Protein AF-A0A960H694-F1 (afdb_monomer_lite)

Structure (mmCIF, N/CA/C/O backbone):
data_AF-A0A960H694-F1
#
_entry.id   AF-A0A960H694-F1
#
loop_
_atom_site.group_PDB
_atom_site.id
_atom_site.type_symbo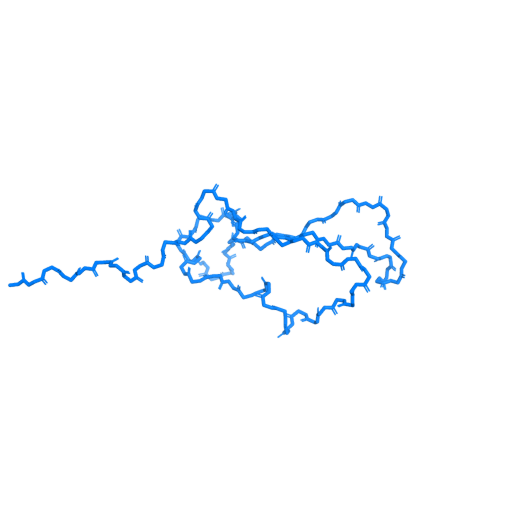l
_atom_site.label_atom_id
_atom_site.label_alt_id
_atom_site.label_comp_id
_atom_site.label_asym_id
_atom_site.label_entity_id
_atom_site.label_seq_id
_atom_site.pdbx_PDB_ins_code
_atom_site.Cartn_x
_atom_site.Cartn_y
_atom_site.Cartn_z
_atom_site.occupancy
_atom_site.B_iso_or_equiv
_atom_site.auth_seq_id
_atom_site.auth_comp_id
_atom_site.auth_asym_id
_atom_site.auth_atom_id
_atom_site.pdbx_PDB_model_num
ATOM 1 N N . MET A 1 1 ? -6.003 -15.625 -44.623 1.00 35.16 1 MET A N 1
ATOM 2 C CA . MET A 1 1 ? -5.298 -15.240 -43.383 1.00 35.16 1 MET A CA 1
ATOM 3 C C . MET A 1 1 ? -6.221 -14.308 -42.621 1.00 35.16 1 MET A C 1
ATOM 5 O O . MET A 1 1 ? -6.389 -13.170 -43.032 1.00 35.16 1 MET A O 1
ATOM 9 N N . ALA A 1 2 ? -6.943 -14.832 -41.631 1.00 29.05 2 ALA A N 1
ATOM 10 C CA . ALA A 1 2 ? -7.865 -14.041 -40.824 1.00 29.05 2 ALA A CA 1
ATOM 11 C C . ALA A 1 2 ? -7.062 -13.369 -39.707 1.00 29.05 2 ALA A C 1
ATOM 13 O O . ALA A 1 2 ? -6.404 -14.055 -38.926 1.00 29.05 2 ALA A O 1
ATOM 14 N N . LEU A 1 3 ? -7.074 -12.038 -39.679 1.00 37.16 3 LEU A N 1
ATOM 15 C CA . LEU A 1 3 ? -6.507 -11.245 -38.595 1.00 37.16 3 LEU A CA 1
ATOM 16 C C . LEU A 1 3 ? -7.299 -11.578 -37.327 1.00 37.16 3 LEU A C 1
ATOM 18 O O . LEU A 1 3 ? -8.489 -11.277 -37.238 1.00 37.16 3 LEU A O 1
ATOM 22 N N . GLY A 1 4 ? -6.657 -12.276 -36.391 1.00 29.88 4 GLY A N 1
ATOM 23 C CA . GLY A 1 4 ? -7.236 -12.587 -35.091 1.00 29.88 4 GLY A CA 1
ATOM 24 C C . GLY A 1 4 ? -7.613 -11.290 -34.386 1.00 29.88 4 GLY A C 1
ATOM 25 O O . GLY A 1 4 ? -6.761 -10.439 -34.144 1.00 29.88 4 GLY A O 1
ATOM 26 N N . SER A 1 5 ? -8.904 -11.134 -34.107 1.00 37.09 5 SER A N 1
ATOM 27 C CA . SER A 1 5 ? -9.449 -10.020 -33.340 1.00 37.09 5 SER A CA 1
ATOM 28 C C . SER A 1 5 ? -8.752 -9.950 -31.981 1.00 37.09 5 SER A C 1
ATOM 30 O O . SER A 1 5 ? -8.871 -10.869 -31.172 1.00 37.09 5 SER A O 1
ATOM 32 N N . ALA A 1 6 ? -8.044 -8.852 -31.714 1.00 38.41 6 ALA A N 1
ATOM 33 C CA . ALA A 1 6 ? -7.421 -8.548 -30.424 1.00 38.41 6 ALA A CA 1
ATOM 34 C C . ALA A 1 6 ? -8.456 -8.178 -29.333 1.00 38.41 6 ALA A C 1
ATOM 36 O O . ALA A 1 6 ? -8.167 -7.407 -28.424 1.00 38.41 6 ALA A O 1
ATOM 37 N N . ALA A 1 7 ? -9.672 -8.725 -29.406 1.00 35.16 7 ALA A N 1
ATOM 38 C CA . ALA A 1 7 ? -10.777 -8.453 -28.485 1.00 35.16 7 ALA A CA 1
ATOM 39 C C . ALA A 1 7 ? -10.644 -9.160 -27.118 1.00 35.16 7 ALA A C 1
ATOM 41 O O . ALA A 1 7 ? -11.542 -9.056 -26.290 1.00 35.16 7 ALA A O 1
ATOM 42 N N . GLY A 1 8 ? -9.543 -9.883 -26.881 1.00 32.97 8 GLY A N 1
ATOM 43 C CA . GLY A 1 8 ? -9.225 -10.526 -25.599 1.00 32.97 8 GLY A CA 1
ATOM 44 C C . GLY A 1 8 ? -8.165 -9.797 -24.769 1.00 32.97 8 GLY A C 1
ATOM 45 O O . GLY A 1 8 ? -7.868 -10.233 -23.659 1.00 32.97 8 GLY A O 1
ATOM 46 N N . ALA A 1 9 ? -7.580 -8.709 -25.282 1.00 41.72 9 ALA A N 1
ATOM 47 C CA . ALA A 1 9 ? -6.696 -7.872 -24.484 1.00 41.72 9 ALA A CA 1
ATOM 48 C C . ALA A 1 9 ? -7.569 -7.082 -23.506 1.00 41.72 9 ALA A C 1
ATOM 50 O O . ALA A 1 9 ? -8.129 -6.049 -23.863 1.00 41.72 9 ALA A O 1
ATOM 51 N N . VAL A 1 10 ? -7.731 -7.614 -22.292 1.00 48.97 10 VAL A N 1
ATOM 52 C CA . VAL A 1 10 ? -8.216 -6.869 -21.127 1.00 48.97 10 VAL A CA 1
ATOM 53 C C . VAL A 1 10 ? -7.449 -5.552 -21.089 1.00 48.97 10 VAL A C 1
ATOM 55 O O . VAL A 1 10 ? -6.272 -5.519 -20.740 1.00 48.97 10 VAL A O 1
ATOM 58 N N . SER A 1 11 ? -8.095 -4.475 -21.533 1.00 54.34 11 SER A N 1
ATOM 59 C CA . SER A 1 11 ? -7.579 -3.125 -21.368 1.00 54.34 11 SER A CA 1
ATOM 60 C C . SER A 1 11 ? -7.340 -2.950 -19.873 1.00 54.34 11 SER A C 1
ATOM 62 O O . SER A 1 11 ? -8.299 -3.129 -19.114 1.00 54.34 11 SER A O 1
ATOM 64 N N . PRO A 1 12 ? -6.105 -2.686 -19.427 1.00 65.81 12 PRO A N 1
ATOM 65 C CA . PRO A 1 12 ? -5.836 -2.691 -18.007 1.00 65.81 12 PRO A CA 1
ATOM 66 C C . PRO A 1 12 ? -6.680 -1.611 -17.331 1.00 65.81 12 PRO A C 1
ATOM 68 O O . PRO A 1 12 ? -6.577 -0.432 -17.657 1.00 65.81 12 PRO A O 1
ATOM 71 N N . GLU A 1 13 ? -7.546 -2.033 -16.413 1.00 68.38 13 GLU A N 1
ATOM 72 C CA . GLU A 1 13 ? -8.536 -1.205 -15.705 1.00 68.38 13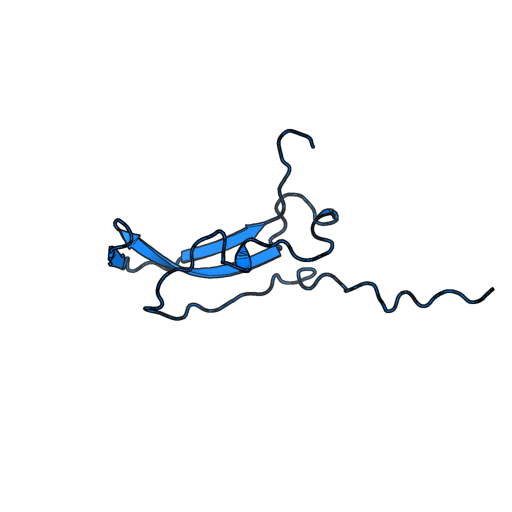 GLU A CA 1
ATOM 73 C C . GLU A 1 13 ? -7.930 -0.006 -14.956 1.00 68.38 13 GLU A C 1
ATOM 75 O O . GLU A 1 13 ? -8.638 0.920 -14.577 1.00 68.38 13 GLU A O 1
ATOM 80 N N . TRP A 1 14 ? -6.610 -0.010 -14.771 1.00 73.00 14 TRP A N 1
ATOM 81 C CA . TRP A 1 14 ? -5.830 1.059 -14.160 1.00 73.00 14 TRP A CA 1
ATOM 82 C C . TRP A 1 14 ? -5.377 2.154 -15.144 1.00 73.00 14 TRP A C 1
ATOM 84 O O . TRP A 1 14 ? -4.926 3.211 -14.699 1.00 73.00 14 TRP A O 1
ATOM 94 N N . ILE A 1 15 ? -5.500 1.957 -16.464 1.00 69.88 15 ILE A N 1
ATOM 95 C CA . ILE A 1 15 ? -5.151 2.979 -17.461 1.00 69.88 15 ILE A CA 1
ATOM 96 C C . ILE A 1 15 ? -6.187 4.111 -17.400 1.00 69.88 15 ILE A C 1
ATOM 98 O O . ILE A 1 15 ? -7.339 3.952 -17.792 1.00 69.88 15 ILE A O 1
ATOM 102 N N . G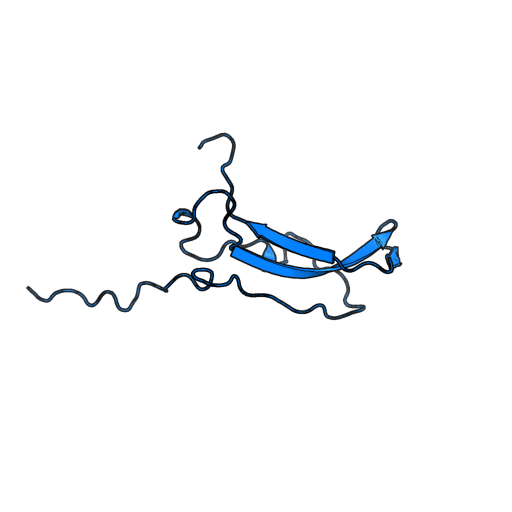LY A 1 16 ? -5.763 5.275 -16.901 1.00 70.19 16 GLY A N 1
ATOM 103 C CA . GLY A 1 16 ? -6.569 6.499 -16.794 1.00 70.19 16 GLY A CA 1
ATOM 104 C C . GLY A 1 16 ? -7.051 6.817 -15.373 1.00 70.19 16 GLY A C 1
ATOM 105 O O . GLY A 1 16 ? -7.036 7.984 -14.980 1.00 70.19 16 GLY A O 1
ATOM 106 N N . ARG A 1 17 ? -7.421 5.808 -14.574 1.00 78.19 17 ARG A N 1
ATOM 107 C CA . ARG A 1 17 ? -7.672 5.930 -13.126 1.00 78.19 17 ARG A CA 1
ATOM 108 C C . ARG A 1 17 ? -7.622 4.544 -12.481 1.00 78.19 17 ARG A C 1
ATOM 110 O O . ARG A 1 17 ? -8.404 3.680 -12.851 1.00 78.19 17 ARG A O 1
ATOM 117 N N . ALA A 1 18 ? -6.774 4.360 -11.472 1.00 84.81 18 ALA A N 1
ATOM 118 C CA . ALA A 1 18 ? -6.763 3.126 -10.692 1.00 84.81 18 ALA A CA 1
ATOM 119 C C . ALA A 1 18 ? -8.112 2.912 -9.976 1.00 84.81 18 ALA A C 1
ATOM 121 O O . ALA A 1 18 ? -8.634 3.871 -9.393 1.00 84.81 18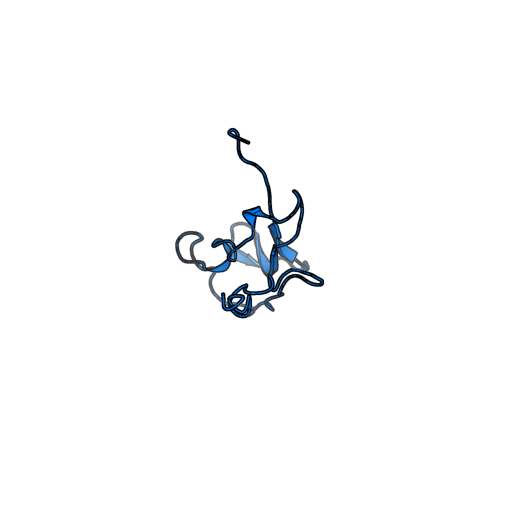 ALA A O 1
ATOM 122 N N . PRO A 1 19 ? -8.672 1.689 -9.971 1.00 91.44 19 PRO A N 1
ATOM 123 C CA . PRO A 1 19 ? -9.859 1.386 -9.181 1.00 91.44 19 PRO A CA 1
ATOM 124 C C . PRO A 1 19 ? -9.634 1.741 -7.704 1.00 91.44 19 PRO A C 1
ATOM 126 O O . PRO A 1 19 ? -8.536 1.562 -7.161 1.00 91.44 19 PRO A O 1
ATOM 129 N N . HIS A 1 20 ? -10.682 2.277 -7.078 1.00 93.06 20 HIS A N 1
ATOM 130 C CA . HIS A 1 20 ? -10.683 2.698 -5.681 1.00 93.06 20 HIS A CA 1
ATOM 131 C C . HIS A 1 20 ? -11.788 1.975 -4.914 1.00 93.06 20 HIS A C 1
ATOM 133 O O . HIS A 1 20 ? -12.947 2.023 -5.323 1.00 93.06 20 HIS A O 1
ATOM 139 N N . GLU A 1 21 ? -11.424 1.319 -3.819 1.00 92.81 21 GLU A N 1
ATOM 140 C CA . GLU A 1 21 ? -12.355 0.679 -2.891 1.00 92.81 21 GLU A CA 1
ATOM 141 C C . GLU A 1 21 ? -12.593 1.589 -1.678 1.00 92.81 21 GLU A C 1
ATOM 143 O O . GLU A 1 21 ? -11.648 2.064 -1.044 1.00 92.81 21 GLU A O 1
ATOM 148 N N . GLU A 1 22 ? -13.862 1.841 -1.357 1.00 90.38 22 GLU A N 1
ATOM 149 C CA . GLU A 1 22 ? -14.229 2.614 -0.170 1.00 90.38 22 GLU A CA 1
ATOM 150 C C . GLU A 1 22 ? -14.083 1.774 1.105 1.00 90.38 22 GLU A C 1
ATOM 152 O O . GLU A 1 22 ? -14.291 0.563 1.114 1.00 90.38 22 GLU A O 1
ATOM 157 N N . LEU A 1 23 ? -13.755 2.436 2.213 1.00 85.19 23 LEU A N 1
ATOM 158 C CA . LEU A 1 23 ? -13.604 1.785 3.507 1.00 85.19 23 LEU A CA 1
ATOM 159 C C . LEU A 1 23 ? -14.954 1.368 4.110 1.00 85.19 23 LEU A C 1
ATOM 161 O O . LEU A 1 23 ? -15.783 2.219 4.450 1.00 85.19 23 LEU A O 1
ATOM 165 N N . GLU A 1 24 ? -15.095 0.083 4.431 1.00 85.44 24 GLU A N 1
ATOM 166 C CA . GLU A 1 24 ? -16.105 -0.392 5.381 1.00 85.44 24 GLU A CA 1
ATOM 167 C C . GLU A 1 24 ? -15.626 -0.201 6.831 1.00 85.44 24 GLU A C 1
ATOM 169 O O . GLU A 1 24 ? -14.854 -0.993 7.379 1.00 85.44 24 GLU A O 1
ATOM 174 N N . ARG A 1 25 ? -16.074 0.885 7.473 1.00 80.19 25 ARG A N 1
ATOM 175 C CA . ARG A 1 25 ? -15.652 1.232 8.842 1.00 80.19 25 ARG A CA 1
ATOM 176 C C . ARG A 1 25 ? -16.016 0.158 9.864 1.00 80.19 25 ARG A C 1
ATOM 178 O O . ARG A 1 25 ? -17.147 -0.323 9.898 1.00 80.19 25 ARG A O 1
ATOM 185 N N . GLY A 1 26 ? -15.076 -0.149 10.758 1.00 78.75 26 GLY A N 1
ATOM 186 C CA . GLY A 1 26 ? -15.261 -1.150 11.811 1.00 78.75 26 GLY A CA 1
ATOM 187 C C . GLY A 1 26 ? -15.161 -2.609 11.346 1.00 78.75 26 GLY A C 1
ATOM 188 O O . GLY A 1 26 ? -15.271 -3.513 12.180 1.00 78.75 26 GLY A O 1
ATOM 189 N N . ALA A 1 27 ? -14.917 -2.862 10.055 1.00 83.00 27 ALA A N 1
ATOM 190 C CA . ALA A 1 27 ? -14.574 -4.192 9.571 1.00 83.00 27 ALA A CA 1
ATOM 191 C C . ALA A 1 27 ? -13.221 -4.641 10.148 1.00 83.00 27 ALA A C 1
ATOM 193 O O . ALA A 1 27 ? -12.291 -3.851 10.330 1.00 83.00 27 ALA A O 1
ATOM 194 N N . ARG A 1 28 ? -13.089 -5.939 10.447 1.00 83.62 28 ARG A N 1
ATOM 195 C CA . ARG A 1 28 ? -11.797 -6.494 10.871 1.00 83.62 28 ARG A CA 1
ATOM 196 C C . ARG A 1 28 ? -10.863 -6.591 9.663 1.00 83.62 28 ARG A C 1
ATOM 198 O O . ARG A 1 28 ? -11.287 -7.147 8.650 1.00 83.62 28 ARG A O 1
ATOM 205 N N . PRO A 1 29 ? -9.596 -6.152 9.775 1.00 82.12 29 PRO A N 1
ATOM 206 C CA . PRO A 1 29 ? -8.631 -6.312 8.697 1.00 82.12 29 PRO A CA 1
ATOM 207 C C . PRO A 1 29 ? -8.478 -7.779 8.285 1.00 82.12 29 PRO A C 1
ATOM 209 O O . PRO A 1 29 ? -8.333 -8.668 9.131 1.00 82.12 29 PRO A O 1
ATOM 212 N N . VAL A 1 30 ? -8.486 -8.024 6.977 1.00 89.88 30 VAL A N 1
ATOM 213 C CA . VAL A 1 30 ? -8.159 -9.331 6.403 1.00 89.88 30 VAL A CA 1
ATOM 214 C C . VAL A 1 30 ? -6.643 -9.534 6.484 1.00 89.88 30 VAL A C 1
ATOM 216 O O . VAL A 1 30 ? -5.863 -8.588 6.371 1.00 89.88 30 VAL A O 1
ATOM 219 N N . LEU A 1 31 ? -6.204 -10.775 6.709 1.00 92.19 31 LEU A N 1
ATOM 220 C CA . LEU A 1 31 ? -4.777 -11.100 6.661 1.00 92.19 31 LEU A CA 1
ATOM 221 C C . LEU A 1 31 ? -4.224 -10.827 5.254 1.00 92.19 31 LEU A C 1
ATOM 223 O O . LEU A 1 31 ? -4.866 -11.254 4.295 1.00 92.19 31 LEU A O 1
ATOM 227 N N . PRO A 1 32 ? -3.015 -10.251 5.106 1.00 92.69 32 PRO A N 1
ATOM 228 C CA . PRO A 1 32 ? -2.456 -9.942 3.787 1.00 92.69 32 PRO A CA 1
ATOM 229 C C . PRO A 1 32 ? -2.408 -11.137 2.827 1.00 92.69 32 PRO A C 1
ATOM 231 O O . PRO A 1 32 ? -2.706 -11.000 1.649 1.00 92.69 32 PRO A O 1
ATOM 234 N N . SER A 1 33 ? -2.124 -12.340 3.335 1.00 95.75 33 SER A N 1
ATOM 235 C CA . SER A 1 33 ? -2.096 -13.574 2.533 1.00 95.75 33 SER A CA 1
ATOM 236 C C . SER A 1 33 ? -3.461 -14.035 2.009 1.00 95.75 33 SER A C 1
ATOM 238 O O . SER A 1 33 ? -3.522 -14.945 1.189 1.00 95.75 33 SER A O 1
ATOM 240 N N . LYS A 1 34 ? -4.554 -13.453 2.506 1.00 95.81 34 LYS A N 1
ATOM 241 C CA . LYS A 1 34 ? -5.938 -13.760 2.121 1.00 95.81 34 LYS A CA 1
ATOM 242 C C . LYS A 1 34 ? -6.643 -12.570 1.477 1.00 95.81 34 LYS A C 1
ATOM 244 O O . LYS A 1 34 ? -7.825 -12.673 1.166 1.00 95.81 34 LYS A O 1
ATOM 249 N N . ASP A 1 35 ? -5.952 -11.447 1.337 1.00 94.38 35 ASP A N 1
ATOM 250 C CA . ASP A 1 35 ? -6.526 -10.194 0.880 1.00 94.38 35 ASP A CA 1
ATOM 251 C C . ASP A 1 35 ? -6.241 -10.015 -0.625 1.00 94.38 35 ASP A C 1
ATOM 253 O O . ASP A 1 35 ? -5.077 -9.857 -1.016 1.00 94.38 35 ASP A O 1
ATOM 257 N N . PRO A 1 36 ? -7.277 -10.041 -1.491 1.00 93.25 36 PRO A N 1
ATOM 258 C CA . PRO A 1 36 ? -7.116 -9.891 -2.936 1.00 93.25 36 PRO A CA 1
ATOM 259 C C . PRO A 1 36 ? -6.457 -8.573 -3.348 1.00 93.25 36 PRO A C 1
ATOM 261 O O . PRO A 1 36 ? -5.905 -8.501 -4.445 1.00 93.25 36 PRO A O 1
ATOM 264 N N . PHE A 1 37 ? -6.459 -7.551 -2.481 1.00 94.25 37 PHE A N 1
ATOM 265 C CA . PHE A 1 37 ? -5.790 -6.276 -2.735 1.00 94.25 37 PHE A CA 1
ATOM 266 C C . PHE A 1 37 ? -4.295 -6.438 -3.042 1.00 94.25 37 PHE A C 1
ATOM 268 O O . PHE A 1 37 ? -3.746 -5.651 -3.807 1.00 94.25 37 PHE A O 1
ATOM 275 N N . PHE A 1 38 ? -3.631 -7.462 -2.492 1.00 94.75 38 PHE A N 1
ATOM 276 C CA . PHE A 1 38 ? -2.206 -7.721 -2.741 1.00 94.75 38 PHE A CA 1
ATOM 277 C C . PHE A 1 38 ? -1.939 -8.540 -4.010 1.00 94.75 38 PHE A C 1
ATOM 279 O O . PHE A 1 38 ? -0.780 -8.786 -4.342 1.00 94.75 38 PHE A O 1
ATOM 286 N N . THR A 1 39 ? -2.982 -8.966 -4.726 1.00 93.75 39 THR A N 1
ATOM 287 C CA . THR A 1 39 ? -2.828 -9.651 -6.012 1.00 93.75 39 THR A CA 1
ATOM 288 C C . THR A 1 39 ? -2.781 -8.609 -7.130 1.00 93.75 39 THR A C 1
ATOM 290 O O . THR A 1 39 ? -3.746 -7.858 -7.308 1.00 93.75 39 THR A O 1
ATOM 293 N N . PRO A 1 40 ? -1.681 -8.523 -7.897 1.00 91.12 40 PRO A N 1
ATOM 294 C CA . PRO A 1 40 ? -1.593 -7.552 -8.973 1.00 91.12 40 PRO A CA 1
ATOM 295 C C . PRO A 1 40 ? -2.598 -7.877 -10.093 1.00 91.12 40 PRO A C 1
ATOM 297 O O . PRO A 1 40 ? -2.860 -9.051 -10.368 1.00 91.12 40 PRO A O 1
ATOM 300 N N . PRO A 1 41 ? -3.185 -6.856 -10.746 1.00 91.81 41 PRO A N 1
ATOM 301 C CA . PRO A 1 41 ? -4.035 -7.076 -11.910 1.00 91.81 41 PRO A CA 1
ATOM 302 C C . PRO A 1 41 ? -3.221 -7.657 -13.072 1.00 91.81 41 PRO A C 1
ATOM 304 O O . PRO A 1 41 ? -2.022 -7.406 -13.190 1.00 91.81 41 PRO A O 1
ATOM 307 N N . ALA A 1 42 ? -3.882 -8.389 -13.968 1.00 90.25 42 ALA A N 1
ATOM 308 C CA . ALA A 1 42 ? -3.240 -8.886 -15.181 1.00 90.25 42 ALA A CA 1
ATOM 309 C C . ALA A 1 42 ? -2.630 -7.733 -16.001 1.00 90.25 42 ALA A C 1
ATOM 311 O O . ALA A 1 42 ? -3.248 -6.677 -16.165 1.00 90.25 42 ALA A O 1
ATOM 312 N N . GLY A 1 43 ? -1.419 -7.941 -16.520 1.00 89.19 43 GLY A N 1
ATOM 313 C CA . GLY A 1 43 ? -0.724 -6.963 -17.353 1.00 89.19 43 GLY A CA 1
ATOM 314 C C . GLY A 1 43 ? -0.054 -5.824 -16.581 1.00 89.19 43 GLY A C 1
ATOM 315 O O . GLY A 1 43 ? 0.436 -4.892 -17.223 1.00 89.19 43 GLY A O 1
ATOM 316 N N . PHE A 1 44 ? -0.005 -5.877 -15.242 1.00 91.19 44 PHE A N 1
ATOM 317 C CA . PHE A 1 44 ? 0.715 -4.896 -14.419 1.00 91.19 44 PHE A CA 1
ATOM 318 C C . PHE A 1 44 ? 2.203 -4.779 -14.780 1.00 91.19 44 PHE A C 1
ATOM 320 O O . PHE A 1 44 ? 2.810 -3.737 -14.546 1.00 91.19 44 PHE A O 1
ATOM 327 N N . GLU A 1 45 ? 2.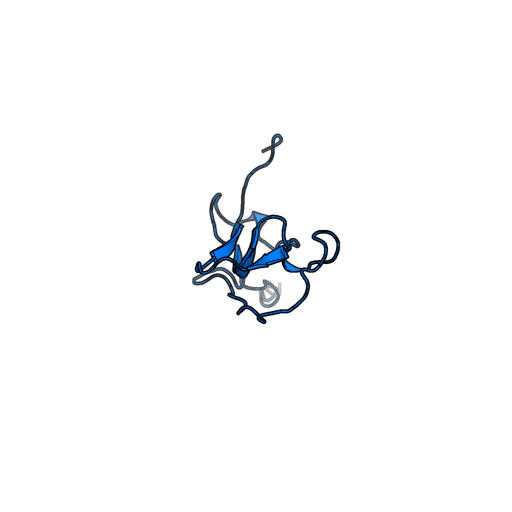782 -5.825 -15.368 1.00 90.75 45 GLU A N 1
ATOM 328 C CA . GLU A 1 45 ? 4.177 -5.901 -15.801 1.00 90.75 45 GLU A CA 1
ATOM 329 C C . GLU A 1 45 ? 4.508 -4.835 -16.856 1.00 90.75 45 GLU A C 1
ATOM 331 O O . GLU A 1 45 ? 5.637 -4.353 -16.928 1.00 90.75 45 GLU A O 1
ATOM 336 N N . HIS A 1 46 ? 3.507 -4.424 -17.640 1.00 89.81 46 HIS A N 1
ATOM 337 C CA . HIS A 1 46 ? 3.637 -3.393 -18.671 1.00 89.81 46 HIS A CA 1
ATOM 338 C C . HIS A 1 46 ? 3.439 -1.970 -18.130 1.00 89.81 46 HIS A C 1
ATOM 340 O O . HIS A 1 46 ? 3.643 -1.008 -18.869 1.00 89.81 46 HIS A O 1
ATOM 346 N N . ALA A 1 47 ? 3.023 -1.811 -16.869 1.00 90.56 47 ALA A N 1
ATOM 347 C CA . ALA A 1 47 ? 2.909 -0.498 -16.246 1.00 90.56 47 ALA A CA 1
ATOM 348 C C . ALA A 1 47 ? 4.299 0.081 -15.943 1.00 90.56 47 ALA A C 1
ATOM 350 O O . ALA A 1 47 ? 5.257 -0.656 -15.690 1.00 90.56 47 ALA A O 1
ATOM 351 N N . GLU A 1 48 ? 4.420 1.405 -15.918 1.00 92.31 48 GLU A N 1
ATOM 352 C CA . GLU A 1 48 ? 5.667 2.065 -15.523 1.00 92.31 48 GLU A CA 1
ATOM 353 C C . GLU A 1 48 ? 5.886 1.954 -14.000 1.00 92.31 48 GLU A C 1
ATOM 355 O O . GLU A 1 48 ? 4.903 1.972 -13.244 1.00 92.31 48 GLU A O 1
ATOM 360 N N . PRO A 1 49 ? 7.142 1.851 -13.510 1.00 95.12 49 PRO A N 1
ATOM 361 C CA . PRO A 1 49 ? 7.453 1.987 -12.083 1.00 95.12 49 PRO A CA 1
ATOM 362 C C . PRO A 1 49 ? 6.756 3.201 -11.458 1.00 95.12 49 PRO A C 1
ATOM 364 O O . PRO A 1 49 ? 6.823 4.306 -11.986 1.00 95.12 49 PRO A O 1
ATOM 367 N N . GLY A 1 50 ? 6.081 2.994 -10.327 1.00 94.44 50 GLY A N 1
ATOM 368 C CA . GLY A 1 50 ? 5.306 4.025 -9.632 1.00 94.44 50 GLY A CA 1
ATOM 369 C C . GLY A 1 50 ? 3.842 4.145 -10.071 1.00 94.44 50 GLY A C 1
ATOM 370 O O . GLY A 1 50 ? 3.078 4.839 -9.401 1.00 94.44 50 GLY A O 1
ATOM 371 N N . THR A 1 51 ? 3.412 3.447 -11.130 1.00 94.19 51 THR A N 1
ATOM 372 C CA . THR A 1 51 ? 1.996 3.414 -11.533 1.00 94.19 51 THR A CA 1
ATOM 373 C C . THR A 1 51 ? 1.142 2.848 -10.403 1.00 94.19 51 THR A C 1
ATOM 375 O O . THR A 1 51 ? 1.383 1.731 -9.941 1.00 94.19 51 THR A O 1
ATOM 378 N N . VAL A 1 52 ? 0.119 3.592 -9.978 1.00 94.69 52 VAL A N 1
ATOM 379 C CA . VAL A 1 52 ? -0.896 3.087 -9.046 1.00 94.69 52 VAL A CA 1
ATOM 380 C C . VAL A 1 52 ? -1.811 2.127 -9.801 1.00 94.69 52 VAL A C 1
ATOM 382 O O . VAL A 1 52 ? -2.429 2.495 -10.794 1.00 94.69 52 VAL A O 1
ATOM 385 N N . LEU A 1 53 ? -1.894 0.894 -9.314 1.00 94.75 53 LEU A N 1
ATOM 386 C CA . LEU A 1 53 ? -2.670 -0.198 -9.895 1.00 94.75 53 LEU A CA 1
ATOM 387 C C . LEU A 1 53 ? -4.032 -0.345 -9.213 1.00 94.75 53 LEU A C 1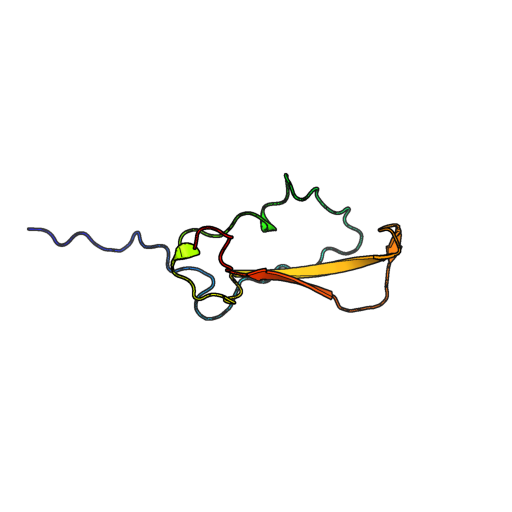
ATOM 389 O O . LEU A 1 53 ? -5.015 -0.665 -9.872 1.00 94.75 53 LEU A O 1
ATOM 393 N N . ARG A 1 54 ? -4.093 -0.116 -7.894 1.00 94.94 54 ARG A N 1
ATOM 394 C CA . ARG A 1 54 ? -5.321 -0.097 -7.080 1.00 94.94 54 ARG A CA 1
ATOM 395 C C . ARG A 1 54 ? -5.151 0.861 -5.907 1.00 94.94 54 ARG A C 1
ATOM 397 O O . ARG A 1 54 ? -4.031 1.115 -5.458 1.00 94.94 54 ARG A O 1
ATOM 404 N N . SER A 1 55 ? -6.260 1.347 -5.370 1.00 95.25 55 SER A N 1
ATOM 405 C CA . SER A 1 55 ? -6.275 2.112 -4.127 1.00 95.25 55 SER A CA 1
ATOM 406 C C . SER A 1 55 ? -7.455 1.712 -3.253 1.00 95.25 55 SER A C 1
ATOM 408 O O . SER A 1 55 ? -8.461 1.226 -3.762 1.00 95.25 55 SER A O 1
ATOM 410 N N . ARG A 1 56 ? -7.330 1.899 -1.941 1.00 94.75 56 ARG A N 1
ATOM 411 C CA . ARG A 1 56 ? -8.453 1.749 -1.013 1.00 94.75 56 ARG A CA 1
ATOM 412 C C . ARG A 1 56 ? -8.298 2.631 0.207 1.00 94.75 56 ARG A C 1
ATOM 414 O O . ARG A 1 56 ? -7.173 2.836 0.671 1.00 94.75 56 ARG A O 1
ATOM 421 N N . ASP A 1 57 ? -9.406 3.109 0.741 1.00 94.38 57 ASP A N 1
ATOM 422 C CA . ASP A 1 57 ? -9.398 3.782 2.034 1.00 94.38 57 ASP A CA 1
ATOM 423 C C . ASP A 1 57 ? -9.209 2.772 3.173 1.00 94.38 57 ASP A C 1
ATOM 425 O O . ASP A 1 57 ? -9.689 1.640 3.118 1.00 94.38 57 ASP A O 1
ATOM 429 N N . VAL A 1 58 ? -8.476 3.169 4.217 1.00 91.62 58 VAL A N 1
ATOM 430 C CA . VAL A 1 58 ? -8.183 2.311 5.373 1.00 91.62 58 VAL A CA 1
ATOM 431 C C . VAL A 1 58 ? -8.335 3.042 6.697 1.00 91.62 58 VAL A C 1
ATOM 433 O O . VAL A 1 58 ? -8.093 4.243 6.812 1.00 91.62 58 VAL A O 1
ATOM 436 N N . GLU A 1 59 ? -8.677 2.281 7.730 1.00 89.94 59 GLU A N 1
ATOM 437 C CA . GLU A 1 59 ? -8.646 2.731 9.117 1.00 89.94 59 GLU A CA 1
ATOM 438 C C . GLU A 1 59 ? -7.307 2.351 9.756 1.00 89.94 59 GLU A C 1
ATOM 440 O O . GLU A 1 59 ? -6.918 1.183 9.797 1.00 89.94 59 GLU A O 1
ATOM 445 N N . LEU A 1 60 ? -6.583 3.349 10.268 1.00 87.50 60 LEU A N 1
ATOM 446 C CA . LEU A 1 60 ? -5.355 3.118 11.022 1.00 87.50 60 LEU A CA 1
ATOM 447 C C . LEU A 1 60 ? -5.678 3.008 12.510 1.00 87.50 60 LEU A C 1
ATOM 449 O O . LEU A 1 60 ? -6.354 3.867 13.076 1.00 87.50 60 LEU A O 1
ATOM 453 N N . GLY A 1 61 ? -5.155 1.968 13.154 1.00 83.75 61 GLY A N 1
ATOM 454 C CA . GLY A 1 61 ? -5.242 1.784 14.599 1.00 83.75 61 GLY A CA 1
ATOM 455 C C . GLY A 1 61 ? -3.869 1.884 15.258 1.00 83.75 61 GLY A C 1
ATOM 456 O O . GLY A 1 61 ? -2.917 1.262 14.789 1.00 83.75 61 GLY A O 1
ATOM 457 N N . PHE A 1 62 ? -3.756 2.591 16.385 1.00 77.31 62 PHE A N 1
ATOM 458 C CA . PHE A 1 62 ? -2.579 2.460 17.248 1.00 77.31 62 PHE A CA 1
ATOM 459 C C . PHE A 1 62 ? -2.543 1.032 17.801 1.00 77.31 62 PHE A C 1
ATOM 461 O O . PHE A 1 62 ? -3.520 0.584 18.409 1.00 77.31 62 PHE A O 1
ATOM 468 N N . LEU A 1 63 ? -1.461 0.302 17.505 1.00 80.38 63 LEU A N 1
ATOM 469 C CA . LEU A 1 63 ? -1.346 -1.150 17.716 1.00 80.38 63 LEU A CA 1
ATOM 470 C C . LEU A 1 63 ? -2.514 -1.960 17.112 1.00 80.38 63 LEU A C 1
ATOM 472 O O . LEU A 1 63 ? -2.814 -3.052 17.580 1.00 80.38 63 LEU A O 1
ATOM 476 N N . GLY A 1 64 ? -3.205 -1.420 16.101 1.00 75.06 64 GLY A N 1
ATOM 477 C CA . GLY A 1 64 ? -4.408 -2.030 15.522 1.00 75.06 64 GLY A CA 1
ATOM 478 C C . GLY A 1 64 ? -5.645 -2.024 16.433 1.00 75.06 64 GLY A C 1
ATOM 479 O O . GLY A 1 64 ? -6.641 -2.646 16.084 1.00 75.06 64 GLY A O 1
ATOM 480 N N . LEU A 1 65 ? -5.599 -1.340 17.584 1.00 76.94 65 LEU A N 1
ATOM 481 C CA . LEU A 1 65 ? -6.653 -1.384 18.608 1.00 76.94 65 LEU A CA 1
ATOM 482 C C . LEU A 1 65 ? -7.396 -0.057 18.783 1.00 76.94 65 LEU A C 1
ATOM 484 O O . LEU A 1 65 ? -8.600 -0.063 19.020 1.00 76.94 65 LEU A O 1
ATOM 488 N N . ILE A 1 66 ? -6.695 1.078 18.689 1.00 84.62 66 ILE A N 1
ATOM 489 C CA . ILE A 1 66 ? -7.292 2.404 18.917 1.00 84.62 66 ILE A CA 1
ATOM 490 C C . ILE A 1 66 ? -7.395 3.151 17.584 1.00 84.62 66 ILE A C 1
ATOM 492 O O . ILE A 1 66 ? -6.351 3.582 17.076 1.00 84.62 66 ILE A O 1
ATOM 496 N N . PRO A 1 67 ? -8.605 3.350 17.026 1.00 84.00 67 PRO A N 1
ATOM 497 C CA . PRO A 1 67 ? -8.789 4.063 15.765 1.00 84.00 67 PRO A CA 1
ATOM 498 C C . PRO A 1 67 ? -8.210 5.480 15.814 1.00 84.00 67 PRO A C 1
ATOM 500 O O . PRO A 1 67 ? -8.455 6.237 16.756 1.00 84.00 67 PRO A O 1
ATOM 503 N N . GLN A 1 68 ? -7.443 5.846 14.792 1.00 87.94 68 GLN A N 1
ATOM 504 C CA . GLN A 1 68 ? -6.872 7.180 14.631 1.00 87.94 68 GLN A CA 1
ATOM 505 C C . GLN A 1 68 ? -7.791 8.044 13.762 1.00 87.94 68 GLN A C 1
ATOM 507 O O . GLN A 1 68 ? -8.290 7.599 12.732 1.00 87.94 68 GLN A O 1
ATOM 512 N N . LYS A 1 69 ? -8.002 9.307 14.151 1.00 86.12 69 LYS A N 1
ATOM 513 C CA . LYS A 1 69 ? -8.875 10.253 13.430 1.00 86.12 69 LYS A CA 1
ATOM 514 C C . LYS A 1 69 ? -8.163 10.899 12.235 1.00 86.12 69 LYS A C 1
ATOM 516 O O . LYS A 1 69 ? -8.071 12.121 12.150 1.00 86.12 69 LYS A O 1
ATOM 521 N N . VAL A 1 70 ? -7.634 10.080 11.333 1.00 89.50 70 VAL A N 1
ATOM 522 C CA . VAL A 1 70 ? -6.937 10.518 10.117 1.00 89.50 70 VAL A CA 1
ATOM 523 C C . VAL A 1 70 ? -7.563 9.872 8.889 1.00 89.50 70 VAL A C 1
ATOM 525 O O . VAL A 1 70 ? -8.105 8.774 8.970 1.00 89.50 70 VAL A O 1
ATOM 528 N N . LYS A 1 71 ? -7.475 10.551 7.744 1.00 90.31 71 LYS A N 1
ATOM 529 C CA . LYS A 1 71 ? -7.747 9.920 6.451 1.00 90.31 71 LYS A CA 1
ATOM 530 C C . LYS A 1 71 ? -6.493 9.173 6.013 1.00 90.31 71 LYS A C 1
ATOM 532 O O . LYS A 1 71 ? -5.412 9.761 6.023 1.00 90.31 71 LYS A O 1
ATOM 537 N N . ALA A 1 72 ? -6.640 7.909 5.645 1.00 92.00 72 ALA A N 1
ATOM 538 C CA . ALA A 1 72 ? -5.543 7.080 5.178 1.00 92.00 72 ALA A CA 1
ATOM 539 C C . ALA A 1 72 ? -5.988 6.239 3.983 1.00 92.00 72 ALA A C 1
ATOM 541 O O . ALA A 1 72 ? -7.114 5.749 3.940 1.00 92.00 72 ALA A O 1
ATOM 542 N N . THR A 1 73 ? -5.069 6.056 3.041 1.00 95.00 73 THR A N 1
ATOM 543 C CA . THR A 1 73 ? -5.299 5.312 1.804 1.00 95.00 73 THR A CA 1
ATOM 544 C C . THR A 1 73 ? -4.128 4.358 1.589 1.00 95.00 73 THR A C 1
ATOM 546 O O . THR A 1 73 ? -2.969 4.743 1.750 1.00 95.00 73 THR A O 1
ATOM 549 N N . GLN A 1 74 ? -4.420 3.110 1.231 1.00 95.50 74 GLN A N 1
ATOM 550 C CA . GLN A 1 74 ? -3.432 2.149 0.748 1.00 95.50 74 GLN A CA 1
ATOM 551 C C . GLN A 1 74 ? -3.376 2.180 -0.775 1.00 95.50 74 GLN A C 1
ATOM 553 O O . GLN A 1 74 ? -4.408 2.257 -1.441 1.00 95.50 74 GLN A O 1
ATOM 558 N N . LEU A 1 75 ? -2.163 2.083 -1.316 1.00 96.44 75 LEU A N 1
ATOM 559 C CA . LEU A 1 75 ? -1.902 2.031 -2.749 1.00 96.44 75 LEU A CA 1
ATOM 560 C C . LEU A 1 75 ? -1.207 0.711 -3.080 1.00 96.44 75 LEU A C 1
ATOM 562 O O . LEU A 1 75 ? -0.164 0.402 -2.503 1.00 96.44 75 LEU A O 1
ATOM 566 N N . LEU A 1 76 ? -1.761 -0.035 -4.032 1.00 96.38 76 LEU A N 1
ATOM 567 C CA . LEU A 1 76 ? -1.018 -1.065 -4.748 1.00 96.38 76 LEU A CA 1
ATOM 568 C C . LEU A 1 76 ? -0.376 -0.382 -5.950 1.00 96.38 76 LEU A C 1
ATOM 570 O O . LEU A 1 76 ? -1.091 0.172 -6.783 1.00 96.38 76 LEU A O 1
ATOM 574 N N . TYR A 1 77 ? 0.948 -0.407 -6.048 1.00 96.25 77 TYR A N 1
ATOM 575 C CA . TYR A 1 77 ? 1.675 0.252 -7.128 1.00 96.25 77 TYR A CA 1
ATOM 576 C C . TYR A 1 77 ? 2.718 -0.680 -7.738 1.00 96.25 77 TYR A C 1
ATOM 578 O O . TYR A 1 77 ? 3.235 -1.581 -7.075 1.00 96.25 77 TYR A O 1
ATOM 586 N N . ARG A 1 78 ? 3.022 -0.467 -9.017 1.00 95.62 78 ARG A N 1
ATOM 587 C CA . ARG A 1 78 ? 4.045 -1.228 -9.730 1.00 95.62 78 ARG A CA 1
ATOM 588 C C . ARG A 1 78 ? 5.428 -0.785 -9.257 1.00 95.62 78 ARG A C 1
ATOM 590 O O . ARG A 1 78 ? 5.748 0.401 -9.281 1.00 95.62 78 ARG A O 1
ATOM 597 N N . THR A 1 79 ? 6.263 -1.741 -8.873 1.00 95.88 79 THR A N 1
ATOM 598 C CA . THR A 1 79 ? 7.671 -1.523 -8.508 1.00 95.88 79 THR A CA 1
ATOM 599 C C . THR A 1 79 ? 8.566 -2.530 -9.239 1.00 95.88 79 THR A C 1
ATOM 601 O O . THR A 1 79 ? 8.082 -3.249 -10.114 1.00 95.88 79 THR A O 1
ATOM 604 N N . THR A 1 80 ? 9.858 -2.546 -8.935 1.00 95.25 80 THR A N 1
ATOM 605 C CA . THR A 1 80 ? 10.830 -3.528 -9.430 1.00 95.25 80 THR A CA 1
ATOM 606 C C . THR A 1 80 ? 11.507 -4.177 -8.226 1.00 95.25 80 THR A C 1
ATOM 608 O O . THR A 1 80 ? 11.826 -3.475 -7.262 1.00 95.25 80 THR A O 1
ATOM 611 N N . ASP A 1 81 ? 11.687 -5.498 -8.250 1.00 92.94 81 ASP A N 1
ATOM 612 C CA . ASP A 1 81 ? 12.406 -6.200 -7.186 1.00 92.94 81 ASP A CA 1
ATOM 613 C C . ASP A 1 81 ? 13.933 -6.152 -7.413 1.00 92.94 81 ASP A C 1
ATOM 615 O O . ASP A 1 81 ? 14.440 -5.362 -8.211 1.00 92.94 81 ASP A O 1
ATOM 619 N N . MET A 1 82 ? 14.699 -6.948 -6.664 1.00 95.75 82 MET A N 1
ATOM 620 C CA . MET A 1 82 ? 16.163 -6.957 -6.774 1.00 95.75 82 MET A CA 1
ATOM 621 C C . MET A 1 82 ? 16.696 -7.565 -8.085 1.00 95.75 82 MET A C 1
ATOM 623 O O . MET A 1 82 ? 17.886 -7.431 -8.362 1.00 95.75 82 MET A O 1
ATOM 627 N N . ASN A 1 83 ? 15.852 -8.231 -8.872 1.00 93.56 83 ASN A N 1
ATOM 628 C CA . ASN A 1 83 ? 16.211 -8.941 -10.099 1.00 93.56 83 ASN A CA 1
ATOM 629 C C . ASN A 1 83 ? 15.905 -8.149 -11.379 1.00 93.56 83 ASN A C 1
ATOM 631 O O . ASN A 1 83 ? 16.198 -8.645 -12.469 1.00 93.56 83 ASN A O 1
ATOM 635 N N . GLY A 1 84 ? 15.387 -6.924 -11.257 1.00 77.19 84 GLY A N 1
ATOM 636 C CA . GLY A 1 84 ? 14.961 -6.113 -12.404 1.00 77.19 84 GLY A CA 1
ATOM 637 C C . GLY A 1 84 ? 13.543 -6.421 -12.861 1.00 77.19 84 GLY A C 1
ATOM 638 O O . GLY A 1 84 ? 13.166 -5.841 -13.903 1.00 77.19 84 GLY A O 1
#

Sequence (84 aa):
MALGSAAGAVSPEWIGRAPHEELERGARPVLPSKDPFFTPPAGFEHAEPGTVLRSRDVELGFLGLIPQKVKATQLLYRTTDMNG

Secondary structure (DSSP, 8-state):
------TT----TTSSS--EEPP-TTPPPPPGGG-GGGSPPTTGGGSPTT-EEEEEEE--EETTTEE-SS-EEEEEE----TT-

Radius of gyration: 17.02 Å; chains: 1; bounding box: 32×26×62 Å

Foldseek 3Di:
DDDPPPPPPPPQPLVPHAEEAEDPPPDDDDDPVPDCLQPADPPLVVDDFFRFNHKYWDFDADVSPHTDPDTDMDTDTDHDDPVD

pLDDT: mean 81.97, std 18.61, range [29.05, 96.44]